Protein AF-A0A9E3WZZ1-F1 (afdb_monomer_lite)

Foldseek 3Di:
DDDDDKWFWADDPPWIKTWDPDQCCVVVNDDPWDWDWDDKQNHTDTGIWDQDPNTTIDIDDPVSVVPPVSDGGDIID

Structure (mmCIF, N/CA/C/O backbone):
data_AF-A0A9E3WZZ1-F1
#
_entry.id   AF-A0A9E3WZZ1-F1
#
loop_
_atom_site.group_PDB
_atom_site.id
_atom_site.type_symbol
_atom_site.label_atom_id
_atom_site.label_alt_id
_atom_site.label_comp_id
_atom_site.label_asym_id
_atom_site.label_entity_id
_atom_site.label_seq_id
_atom_site.pdbx_PDB_ins_code
_atom_site.Cartn_x
_atom_site.Cartn_y
_atom_site.Cartn_z
_atom_site.occupancy
_atom_site.B_iso_or_equiv
_atom_site.auth_seq_id
_atom_site.auth_comp_id
_atom_site.auth_asym_id
_atom_site.auth_atom_id
_atom_site.pdbx_PDB_model_num
ATOM 1 N N . MET A 1 1 ? -12.944 -1.861 10.594 1.00 61.22 1 MET A N 1
ATOM 2 C CA . MET A 1 1 ? -13.518 -1.798 9.238 1.00 61.22 1 MET A CA 1
ATOM 3 C C . MET A 1 1 ? -12.508 -2.408 8.298 1.00 61.22 1 MET A C 1
ATOM 5 O O . MET A 1 1 ? -11.359 -1.987 8.305 1.00 61.22 1 MET A O 1
ATOM 9 N N . GLU A 1 2 ? -12.926 -3.438 7.582 1.00 70.50 2 GLU A N 1
ATOM 10 C CA . GLU A 1 2 ? -12.164 -4.112 6.537 1.00 70.50 2 GLU A CA 1
ATOM 11 C C . GLU A 1 2 ? -12.743 -3.666 5.191 1.00 70.50 2 GLU A C 1
ATOM 13 O O . GLU A 1 2 ? -13.959 -3.618 5.034 1.00 70.50 2 GLU A O 1
ATOM 18 N N . GLN A 1 3 ? -11.878 -3.247 4.267 1.00 78.50 3 GLN A N 1
ATOM 19 C CA . GLN A 1 3 ? -12.264 -2.750 2.947 1.00 78.50 3 GLN A CA 1
ATOM 20 C C . GLN A 1 3 ? -11.511 -3.574 1.909 1.00 78.50 3 GLN A C 1
ATOM 22 O O . GLN A 1 3 ? -10.281 -3.616 1.943 1.00 78.50 3 GLN A O 1
ATOM 27 N N . GLN A 1 4 ? -12.243 -4.202 0.993 1.00 84.38 4 GLN A N 1
ATOM 28 C CA . GLN A 1 4 ? -11.677 -4.980 -0.105 1.00 84.38 4 GLN A CA 1
ATOM 29 C C . GLN A 1 4 ? -11.953 -4.268 -1.426 1.00 84.38 4 GLN A C 1
ATOM 31 O O . GLN A 1 4 ? -13.055 -3.775 -1.662 1.00 84.38 4 GLN A O 1
ATOM 36 N N . PHE A 1 5 ? -10.938 -4.185 -2.276 1.00 87.06 5 PHE A N 1
ATOM 37 C CA . PHE A 1 5 ? -11.007 -3.486 -3.550 1.00 87.06 5 PHE A CA 1
ATOM 38 C C . PHE A 1 5 ? -9.948 -4.041 -4.490 1.00 87.06 5 PHE A C 1
ATOM 40 O O . PHE A 1 5 ? -8.906 -4.518 -4.056 1.00 87.06 5 PHE A O 1
ATOM 47 N N . GLU A 1 6 ? -10.201 -3.938 -5.786 1.00 88.56 6 GLU A N 1
ATOM 48 C CA . GLU A 1 6 ? -9.206 -4.307 -6.782 1.00 88.56 6 GLU A CA 1
ATOM 49 C C . GLU A 1 6 ? -8.318 -3.104 -7.110 1.00 88.56 6 GLU A C 1
ATOM 51 O O . GLU A 1 6 ? -8.801 -1.985 -7.295 1.00 88.56 6 GLU A O 1
ATOM 56 N N . ALA A 1 7 ? -7.015 -3.335 -7.216 1.00 89.00 7 ALA A N 1
ATOM 57 C CA . ALA A 1 7 ? -6.038 -2.313 -7.562 1.00 89.00 7 ALA A CA 1
ATOM 58 C C . ALA A 1 7 ? -5.018 -2.844 -8.570 1.00 89.00 7 ALA A C 1
ATOM 60 O O . ALA A 1 7 ? -4.798 -4.048 -8.701 1.00 89.00 7 ALA A O 1
ATOM 61 N N . ILE A 1 8 ? -4.379 -1.924 -9.290 1.00 88.50 8 ILE A N 1
ATOM 62 C CA . ILE A 1 8 ? -3.281 -2.242 -10.202 1.00 88.50 8 ILE A CA 1
ATOM 63 C C . ILE A 1 8 ? -1.992 -1.741 -9.567 1.00 88.50 8 ILE A C 1
ATOM 65 O O . ILE A 1 8 ? -1.887 -0.580 -9.159 1.00 88.50 8 ILE A O 1
ATOM 69 N N . ILE A 1 9 ? -1.000 -2.623 -9.495 1.00 88.75 9 ILE A N 1
ATOM 70 C CA . ILE A 1 9 ? 0.336 -2.255 -9.048 1.00 88.75 9 ILE A CA 1
ATOM 71 C C . ILE A 1 9 ? 0.994 -1.407 -10.139 1.00 88.75 9 ILE A C 1
ATOM 73 O O . ILE A 1 9 ? 1.114 -1.823 -11.287 1.00 88.75 9 ILE A O 1
ATOM 77 N N . GLN A 1 10 ? 1.451 -0.217 -9.783 1.00 88.56 10 GLN A N 1
ATOM 78 C CA . GLN A 1 10 ? 2.149 0.702 -10.672 1.00 88.56 10 GLN A CA 1
ATOM 79 C C . GLN A 1 10 ? 3.638 0.754 -10.328 1.00 88.56 10 GLN A C 1
ATOM 81 O O . GLN A 1 10 ? 4.045 0.588 -9.179 1.00 88.56 10 GLN A O 1
ATOM 86 N N . GLN A 1 11 ? 4.474 1.013 -11.328 1.00 86.81 11 GLN A N 1
ATOM 87 C CA . GLN A 1 11 ? 5.886 1.308 -11.114 1.00 86.81 11 GLN A CA 1
ATOM 88 C C . GLN A 1 11 ? 6.115 2.809 -11.258 1.00 86.81 11 GLN A C 1
ATOM 90 O O . GLN A 1 11 ? 5.775 3.391 -12.283 1.00 86.81 11 GLN A O 1
ATOM 95 N N . SER A 1 12 ? 6.732 3.417 -10.248 1.00 84.12 12 SER A N 1
ATOM 96 C CA . SER A 1 12 ? 7.209 4.797 -10.294 1.00 84.12 12 SER A CA 1
ATOM 97 C C . SER A 1 12 ? 8.726 4.795 -10.094 1.00 84.12 12 SER A C 1
ATOM 99 O O . SER A 1 12 ? 9.250 4.624 -8.986 1.00 84.12 12 SER A O 1
ATOM 101 N N . GLY A 1 13 ? 9.461 4.870 -11.207 1.00 83.81 13 GLY A N 1
ATOM 102 C CA . GLY A 1 13 ? 10.919 4.742 -11.234 1.00 83.81 13 GLY A CA 1
ATOM 103 C C . GLY A 1 13 ? 11.406 3.398 -10.673 1.00 83.81 13 GLY A C 1
ATOM 104 O O . GLY A 1 13 ? 11.137 2.336 -11.232 1.00 83.81 13 GLY A O 1
ATOM 105 N N . LYS A 1 14 ? 12.141 3.441 -9.553 1.00 80.31 14 LYS A N 1
ATOM 106 C CA . LYS A 1 14 ? 12.636 2.242 -8.840 1.00 80.31 14 LYS A CA 1
ATOM 107 C C . LYS A 1 14 ? 11.646 1.695 -7.803 1.00 80.31 14 LYS A C 1
ATOM 109 O O . LYS A 1 14 ? 11.913 0.659 -7.191 1.00 80.31 14 LYS A O 1
ATOM 114 N N . ARG A 1 15 ? 10.545 2.408 -7.549 1.00 83.88 15 ARG A N 1
ATOM 115 C CA . ARG A 1 15 ? 9.537 2.046 -6.551 1.00 83.88 15 ARG A CA 1
ATOM 116 C C . ARG A 1 15 ? 8.362 1.364 -7.231 1.00 83.88 15 ARG A C 1
ATOM 118 O O . ARG A 1 15 ? 7.969 1.726 -8.334 1.00 83.88 15 ARG A O 1
ATOM 125 N N . VA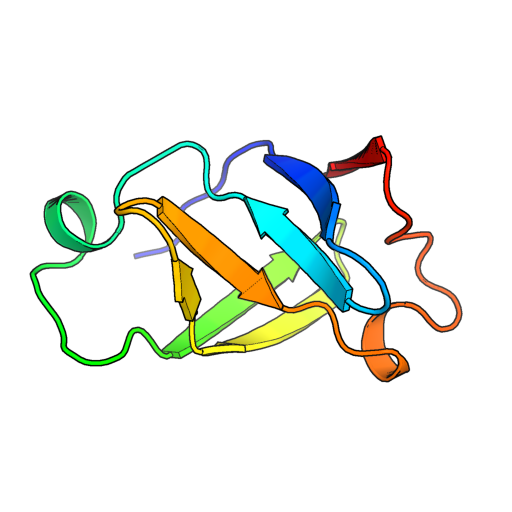L A 1 16 ? 7.800 0.391 -6.535 1.00 87.56 16 VAL A N 1
ATOM 126 C CA . VAL A 1 16 ? 6.552 -0.260 -6.918 1.00 87.56 16 VAL A CA 1
ATOM 127 C C . VAL A 1 16 ? 5.501 0.222 -5.930 1.00 87.56 16 VAL A C 1
ATOM 129 O O . VAL A 1 16 ? 5.728 0.176 -4.723 1.00 87.56 16 VAL A O 1
ATOM 132 N N . LEU A 1 17 ? 4.407 0.765 -6.441 1.00 88.69 17 LEU A N 1
ATOM 133 C CA . LEU A 1 17 ? 3.375 1.467 -5.693 1.00 88.69 17 LEU A CA 1
ATOM 134 C C . LEU A 1 17 ? 2.020 0.872 -6.064 1.00 88.69 17 LEU A C 1
ATOM 136 O O . LEU A 1 17 ? 1.689 0.763 -7.237 1.00 88.69 17 LEU A O 1
ATOM 140 N N . LEU A 1 18 ? 1.215 0.511 -5.079 1.00 88.38 18 LEU A N 1
ATOM 141 C CA . LEU A 1 18 ? -0.166 0.109 -5.294 1.00 88.38 18 LEU A CA 1
ATOM 142 C C . LEU A 1 18 ? -1.062 1.332 -5.121 1.00 88.38 18 LEU A C 1
ATOM 144 O O . LEU A 1 18 ? -1.153 1.883 -4.025 1.00 88.38 18 LEU A O 1
ATOM 148 N N . ARG A 1 19 ? -1.699 1.772 -6.206 1.00 88.06 19 ARG A N 1
ATOM 149 C CA . ARG A 1 19 ? -2.628 2.904 -6.181 1.00 88.06 19 ARG A CA 1
ATOM 150 C C . ARG A 1 19 ? -3.962 2.462 -5.589 1.00 88.06 19 ARG A C 1
ATOM 152 O O . ARG A 1 19 ? -4.552 1.500 -6.076 1.00 88.06 19 ARG A O 1
ATOM 159 N N . LEU A 1 20 ? -4.457 3.179 -4.583 1.00 86.88 20 LEU A N 1
ATOM 160 C CA . LEU A 1 20 ? -5.790 2.911 -4.043 1.00 86.88 20 LEU A CA 1
ATOM 161 C C . LEU A 1 20 ? -6.858 3.451 -5.011 1.00 86.88 20 LEU A C 1
ATOM 163 O O . LEU A 1 20 ? -6.718 4.578 -5.481 1.00 86.88 20 LEU A O 1
ATOM 167 N N . PRO A 1 21 ? -7.929 2.698 -5.314 1.00 86.19 21 PRO A N 1
ATOM 168 C CA . PRO A 1 21 ? -8.997 3.148 -6.210 1.00 86.19 21 PRO A CA 1
ATOM 169 C C . PRO A 1 21 ? -10.001 4.095 -5.530 1.00 86.19 21 PRO A C 1
ATOM 171 O O . PRO A 1 21 ? -10.965 4.515 -6.162 1.00 86.19 21 PRO A O 1
ATOM 174 N N . PHE A 1 22 ? -9.799 4.422 -4.254 1.00 84.12 22 PHE A N 1
ATOM 175 C CA . PHE A 1 22 ? -10.637 5.326 -3.473 1.00 84.12 22 PHE A CA 1
ATOM 176 C C . PHE A 1 22 ? -9.769 6.265 -2.641 1.00 84.12 22 PHE A C 1
ATOM 178 O O . PHE A 1 22 ? -8.566 6.044 -2.474 1.00 84.12 22 PHE A O 1
ATOM 185 N N . ASP A 1 23 ? -10.410 7.293 -2.098 1.00 83.56 23 ASP A N 1
ATOM 186 C CA . ASP A 1 23 ? -9.767 8.250 -1.220 1.00 83.56 23 ASP A CA 1
ATOM 187 C C . ASP A 1 23 ? -9.896 7.815 0.263 1.00 83.56 23 ASP A C 1
ATOM 189 O O . ASP A 1 23 ? -11.007 7.775 0.814 1.00 83.56 23 ASP A O 1
ATOM 193 N N . PRO A 1 24 ? -8.791 7.415 0.924 1.00 84.38 24 PRO A N 1
ATOM 194 C CA . PRO A 1 24 ? -8.803 7.018 2.331 1.00 84.38 24 PRO A CA 1
ATOM 195 C C . PRO A 1 24 ? -9.070 8.188 3.283 1.00 84.38 24 PRO A C 1
ATOM 197 O O . PRO A 1 24 ? -9.531 7.943 4.394 1.00 84.38 24 PRO A O 1
ATOM 200 N N . ASP A 1 25 ? -8.838 9.432 2.865 1.00 84.75 25 ASP A N 1
ATOM 201 C CA . ASP A 1 25 ? -9.122 10.632 3.655 1.00 84.75 25 ASP A CA 1
ATOM 202 C C . ASP A 1 25 ? -10.641 10.796 3.833 1.00 84.75 25 ASP A C 1
ATOM 204 O O . ASP A 1 25 ? -11.139 10.972 4.944 1.00 84.75 25 ASP A O 1
ATOM 208 N N . GLN A 1 26 ? -11.402 10.599 2.754 1.00 84.50 26 GLN A N 1
ATOM 209 C CA . GLN A 1 26 ? -12.867 10.589 2.780 1.00 84.50 26 GLN A CA 1
ATOM 210 C C . GLN A 1 26 ? -13.444 9.352 3.477 1.00 84.50 26 GLN A C 1
ATOM 212 O O . GLN A 1 26 ? -14.456 9.447 4.168 1.00 84.50 26 GLN A O 1
ATOM 217 N N . THR A 1 27 ? -12.818 8.184 3.306 1.00 85.12 27 THR A N 1
ATOM 218 C CA . THR A 1 27 ? -13.368 6.910 3.810 1.00 85.12 27 THR A CA 1
ATOM 219 C C . THR A 1 27 ? -13.039 6.670 5.283 1.00 85.12 27 THR A C 1
ATOM 221 O O . THR A 1 27 ? -13.859 6.148 6.036 1.00 85.12 27 THR A O 1
ATOM 224 N N . TRP A 1 28 ? -11.823 7.013 5.709 1.00 85.06 28 TRP A N 1
ATOM 225 C CA . TRP A 1 28 ? -11.312 6.744 7.059 1.00 85.06 28 TRP A CA 1
ATOM 226 C C . TRP A 1 28 ? -11.107 8.015 7.890 1.00 85.06 28 TRP A C 1
ATOM 228 O O . TRP A 1 28 ? -10.750 7.917 9.068 1.00 85.06 28 TRP A O 1
ATOM 238 N N . GLY A 1 29 ? -11.350 9.184 7.296 1.00 83.19 29 GLY A N 1
ATOM 239 C CA . GLY A 1 29 ? -11.135 10.494 7.896 1.00 83.19 29 GLY A CA 1
ATOM 240 C C . GLY A 1 29 ? -9.715 11.008 7.671 1.00 83.19 29 GLY A C 1
ATOM 241 O O . GLY A 1 29 ? -8.753 10.238 7.715 1.00 83.19 29 GLY A O 1
ATOM 242 N N . ARG A 1 30 ? -9.591 12.326 7.494 1.00 83.31 30 ARG A N 1
ATOM 243 C CA . ARG A 1 30 ? -8.322 13.004 7.224 1.00 83.31 30 ARG A CA 1
ATOM 244 C C . ARG A 1 30 ? -7.260 12.721 8.266 1.00 83.31 30 ARG A C 1
ATOM 246 O O . ARG A 1 30 ? -7.444 13.039 9.443 1.00 83.31 30 ARG A O 1
ATOM 253 N N . LYS A 1 31 ? -6.129 12.162 7.837 1.00 82.25 31 LYS A N 1
ATOM 254 C CA . LYS A 1 31 ? -4.965 11.928 8.698 1.00 82.25 31 LYS A CA 1
ATOM 255 C C . LYS A 1 31 ? -3.689 12.314 7.973 1.00 82.25 31 LYS A C 1
ATOM 257 O O . LYS A 1 31 ? -3.525 12.045 6.793 1.00 82.25 31 LYS A O 1
ATOM 262 N N . GLU A 1 32 ? -2.743 12.874 8.722 1.00 78.06 32 GLU A N 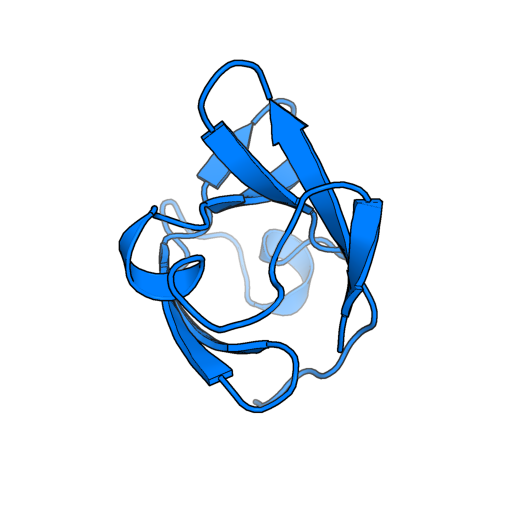1
ATOM 263 C CA . GLU A 1 32 ? -1.391 13.147 8.213 1.00 78.06 32 GLU A CA 1
ATOM 264 C C . GLU A 1 32 ? -0.709 11.864 7.711 1.00 78.06 32 GLU A C 1
ATOM 266 O O . GLU A 1 32 ? 0.065 11.881 6.757 1.00 78.06 32 GLU A O 1
ATOM 271 N N . ARG A 1 33 ? -1.035 10.728 8.340 1.00 80.75 33 ARG A N 1
ATOM 272 C CA . ARG A 1 33 ? -0.524 9.414 7.974 1.00 80.75 33 ARG A CA 1
ATOM 273 C C . ARG A 1 33 ? -1.576 8.335 8.200 1.00 80.75 33 ARG A C 1
ATOM 275 O O . ARG A 1 33 ? -2.147 8.217 9.285 1.00 80.75 33 ARG A O 1
ATOM 282 N N . HIS A 1 34 ? -1.779 7.507 7.181 1.00 83.62 34 HIS A N 1
ATOM 283 C CA . HIS A 1 34 ? -2.625 6.321 7.257 1.00 83.62 34 HIS A CA 1
ATOM 284 C C . HIS A 1 34 ? -1.752 5.067 7.318 1.00 83.62 34 HIS A C 1
ATOM 286 O O . HIS A 1 34 ? -1.291 4.584 6.288 1.00 83.62 34 HIS A O 1
ATOM 292 N N . ASP A 1 35 ? -1.510 4.525 8.512 1.00 85.50 35 ASP A N 1
ATOM 293 C CA . ASP A 1 35 ? -0.889 3.205 8.647 1.00 85.50 35 ASP A CA 1
ATOM 294 C C . ASP A 1 35 ? -1.948 2.116 8.442 1.00 85.50 35 ASP A C 1
ATOM 296 O O . ASP A 1 35 ? -2.902 1.994 9.214 1.00 85.50 35 ASP A O 1
ATOM 300 N N . VAL A 1 36 ? -1.776 1.320 7.386 1.00 86.44 36 VAL A N 1
ATOM 301 C CA . VAL A 1 36 ? -2.698 0.246 7.014 1.00 86.44 36 VAL A CA 1
ATOM 302 C C . VAL A 1 36 ? -2.081 -1.117 7.286 1.00 86.44 36 VAL A C 1
ATOM 304 O O . VAL A 1 36 ? -0.867 -1.324 7.204 1.00 86.44 36 VAL A O 1
ATOM 307 N N . THR A 1 37 ? -2.945 -2.067 7.616 1.00 87.69 37 THR A N 1
ATOM 308 C CA . THR A 1 37 ? -2.619 -3.491 7.669 1.00 87.69 37 THR A CA 1
ATOM 309 C C . THR A 1 37 ? -3.655 -4.209 6.826 1.00 87.69 37 THR A C 1
ATOM 311 O O . THR A 1 37 ? -4.845 -3.941 6.968 1.00 87.69 37 THR A O 1
ATOM 314 N N . GLY A 1 38 ? -3.213 -5.091 5.940 1.00 85.56 38 GLY A N 1
ATOM 315 C CA . GLY A 1 38 ? -4.111 -5.788 5.030 1.00 85.56 38 GLY A CA 1
ATOM 316 C C . GLY A 1 38 ? -3.443 -6.980 4.374 1.00 85.56 38 GLY A C 1
ATOM 317 O O . GLY A 1 38 ? -2.362 -7.417 4.780 1.00 85.56 38 GLY A O 1
ATOM 318 N N . THR A 1 39 ? -4.084 -7.490 3.336 1.00 87.94 39 THR A N 1
ATOM 319 C CA . THR A 1 39 ? -3.528 -8.523 2.469 1.00 87.94 39 THR A CA 1
ATOM 320 C C . THR A 1 39 ? -3.647 -8.084 1.024 1.00 87.94 39 THR A C 1
ATOM 322 O O . THR A 1 39 ? -4.683 -7.556 0.652 1.00 87.94 39 THR A O 1
ATOM 325 N N . VAL A 1 40 ? -2.611 -8.321 0.225 1.00 86.62 40 VAL A N 1
ATOM 326 C CA . VAL A 1 40 ? -2.657 -8.150 -1.232 1.00 86.62 40 VAL A CA 1
ATOM 327 C C . VAL A 1 40 ? -2.457 -9.522 -1.841 1.00 86.62 40 VAL A C 1
ATOM 329 O O . VAL A 1 40 ? -1.412 -10.133 -1.615 1.00 86.62 40 VAL A O 1
ATOM 332 N N . ASN A 1 41 ? -3.452 -10.033 -2.562 1.00 84.94 41 ASN A N 1
ATOM 333 C CA . ASN A 1 41 ? -3.419 -11.382 -3.133 1.00 84.94 41 ASN A CA 1
ATOM 334 C C . ASN A 1 41 ? -3.070 -12.471 -2.083 1.00 84.94 41 ASN A C 1
ATOM 336 O O . ASN A 1 41 ? -2.246 -13.354 -2.310 1.00 84.94 41 ASN A O 1
ATOM 340 N N . GLY A 1 42 ? -3.626 -12.341 -0.870 1.00 83.25 42 GLY A N 1
ATOM 341 C CA . GLY A 1 42 ? -3.362 -13.236 0.269 1.00 83.25 42 GLY A CA 1
ATOM 342 C C . GLY A 1 42 ? -2.065 -12.964 1.047 1.00 83.25 42 GLY A C 1
ATOM 343 O O . GLY A 1 42 ? -1.819 -13.594 2.077 1.00 83.25 42 GLY A O 1
ATOM 344 N N . ILE A 1 43 ? -1.245 -12.002 0.619 1.00 85.38 43 ILE A N 1
ATOM 345 C CA . ILE A 1 43 ? 0.047 -11.690 1.243 1.00 85.38 43 ILE A CA 1
ATOM 346 C C . ILE A 1 43 ? -0.123 -10.554 2.232 1.00 85.38 43 ILE A C 1
ATOM 348 O O . ILE A 1 43 ? -0.527 -9.454 1.863 1.00 85.38 43 ILE A O 1
ATOM 352 N N . LYS A 1 44 ? 0.219 -10.806 3.497 1.00 86.69 44 LYS A N 1
ATOM 353 C CA . LYS A 1 44 ? 0.117 -9.803 4.559 1.00 86.69 44 LYS A CA 1
ATOM 354 C C . LYS A 1 44 ? 1.043 -8.622 4.286 1.00 86.69 44 LYS A C 1
ATOM 356 O O . LYS A 1 44 ? 2.259 -8.775 4.178 1.00 86.69 44 LYS A O 1
ATOM 361 N N . ILE A 1 45 ? 0.448 -7.441 4.256 1.00 86.44 45 ILE A N 1
ATOM 362 C CA . ILE A 1 45 ? 1.123 -6.161 4.094 1.00 86.44 45 ILE A CA 1
ATOM 363 C C . ILE A 1 45 ? 0.842 -5.278 5.305 1.00 86.44 45 ILE A C 1
ATOM 365 O O . ILE A 1 45 ? -0.241 -5.296 5.895 1.00 86.44 45 ILE A O 1
ATOM 369 N N . ARG A 1 46 ? 1.841 -4.484 5.674 1.00 88.19 46 ARG A N 1
ATOM 370 C CA . ARG A 1 46 ? 1.711 -3.474 6.716 1.00 88.19 46 ARG A CA 1
ATOM 371 C C . ARG A 1 46 ? 2.604 -2.304 6.370 1.00 88.19 46 ARG A C 1
ATOM 373 O O . ARG A 1 4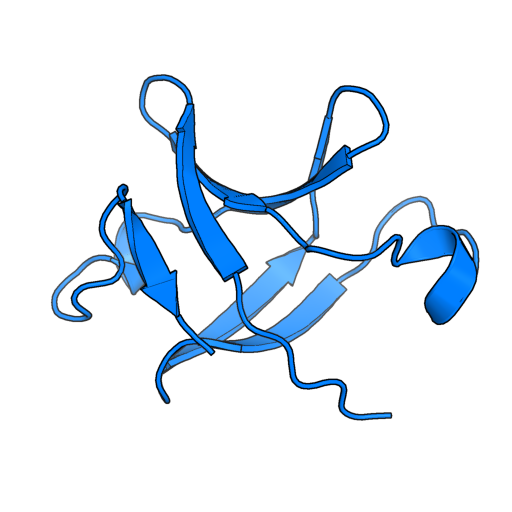6 ? 3.807 -2.484 6.189 1.00 88.19 46 ARG A O 1
ATOM 380 N N . GLY A 1 47 ? 2.030 -1.115 6.320 1.00 86.31 47 GLY A N 1
ATOM 381 C CA . GLY A 1 47 ? 2.804 0.080 6.048 1.00 86.31 47 GLY A CA 1
ATOM 382 C C . GLY A 1 47 ? 1.949 1.332 5.955 1.00 86.31 47 GLY A C 1
ATOM 383 O O . GLY A 1 47 ? 0.722 1.246 5.907 1.00 86.31 47 GLY A O 1
ATOM 384 N N . PRO A 1 48 ? 2.599 2.499 5.937 1.00 88.94 48 PRO A N 1
ATOM 385 C CA . PRO A 1 48 ? 1.919 3.751 5.672 1.00 88.94 48 PRO A CA 1
ATOM 386 C C . PRO A 1 48 ? 1.485 3.847 4.211 1.00 88.94 48 PRO A C 1
ATOM 388 O O . PRO A 1 48 ? 2.215 3.435 3.304 1.00 88.94 48 PRO A O 1
ATOM 391 N N . LEU A 1 49 ? 0.329 4.464 3.989 1.00 88.69 49 LEU A N 1
ATOM 392 C CA . LEU A 1 49 ? -0.006 5.037 2.697 1.00 88.69 49 LEU A CA 1
ATOM 393 C C . LEU A 1 49 ? 0.815 6.308 2.483 1.00 88.69 49 LEU A C 1
ATOM 395 O O . LEU A 1 49 ? 0.934 7.155 3.367 1.00 88.69 49 LEU A O 1
ATOM 399 N N . LEU A 1 50 ? 1.387 6.414 1.294 1.00 86.50 50 LEU A N 1
ATOM 400 C CA . LEU A 1 50 ? 2.029 7.604 0.774 1.00 86.50 50 LEU A CA 1
ATOM 401 C C . LEU A 1 50 ? 0.982 8.441 0.048 1.00 86.50 50 LEU A C 1
ATOM 403 O O . LEU A 1 50 ? 0.203 7.903 -0.735 1.00 86.50 50 LEU A O 1
ATOM 407 N N . LEU A 1 51 ? 0.997 9.746 0.283 1.00 84.81 51 LEU A N 1
ATOM 408 C CA . LEU A 1 51 ? 0.221 10.711 -0.481 1.00 84.81 51 LEU A CA 1
ATOM 409 C C . LEU A 1 51 ? 1.139 11.347 -1.527 1.00 84.81 51 LEU A C 1
ATOM 411 O O . LEU A 1 51 ? 2.158 11.942 -1.177 1.00 84.81 51 LEU A O 1
ATOM 415 N N . GLU A 1 52 ? 0.791 11.220 -2.803 1.00 81.19 52 GLU A N 1
ATOM 416 C CA . GLU A 1 52 ? 1.519 11.843 -3.909 1.00 81.19 52 GLU A CA 1
ATOM 417 C C . GLU A 1 52 ? 0.500 12.380 -4.923 1.00 81.19 52 GLU A C 1
ATOM 419 O O . GLU A 1 52 ? -0.386 11.643 -5.341 1.00 81.19 52 GLU A O 1
ATOM 424 N N . ASN A 1 53 ? 0.589 13.656 -5.315 1.00 81.12 53 ASN A N 1
ATOM 425 C CA . ASN A 1 53 ? -0.350 14.282 -6.266 1.00 81.12 53 ASN A CA 1
ATOM 426 C C . ASN A 1 53 ? -1.839 14.034 -5.924 1.00 81.12 53 ASN A C 1
ATOM 428 O O . ASN A 1 53 ? -2.600 13.590 -6.779 1.00 81.12 53 ASN A O 1
ATOM 432 N N . GLU A 1 54 ? -2.229 14.242 -4.658 1.00 80.06 54 GLU A N 1
ATOM 433 C CA . GLU A 1 54 ? -3.606 14.021 -4.154 1.00 80.06 54 GLU A CA 1
ATOM 434 C C . GLU A 1 54 ? -4.100 12.565 -4.249 1.00 80.06 54 GLU A C 1
ATOM 436 O O . GLU A 1 54 ? -5.262 12.270 -3.987 1.00 80.06 54 GLU A O 1
ATOM 441 N N . GLN A 1 55 ? -3.210 11.626 -4.570 1.00 83.19 55 GLN A N 1
ATOM 442 C CA . GLN A 1 55 ? -3.519 10.213 -4.685 1.00 83.19 55 GLN A CA 1
ATOM 443 C C . GLN A 1 55 ? -2.774 9.419 -3.611 1.00 83.19 55 GLN A C 1
ATOM 445 O O . GLN A 1 55 ? -1.587 9.619 -3.349 1.00 83.19 55 GLN A O 1
ATOM 450 N N . HIS A 1 56 ? -3.484 8.477 -2.997 1.00 87.75 56 HIS A N 1
ATOM 451 C CA . HIS A 1 56 ? -2.918 7.596 -1.989 1.00 87.75 56 HIS A CA 1
ATOM 452 C C . HIS A 1 56 ? -2.361 6.312 -2.613 1.00 87.75 56 HIS A C 1
ATOM 454 O O . HIS A 1 56 ? -3.015 5.646 -3.426 1.00 87.75 56 HIS A O 1
ATOM 460 N N . PHE A 1 57 ? -1.156 5.946 -2.186 1.00 88.19 57 PHE A N 1
ATOM 461 C CA . PHE A 1 57 ? -0.421 4.784 -2.664 1.00 88.19 57 PHE A CA 1
ATOM 462 C C . PHE A 1 57 ? 0.138 3.977 -1.507 1.00 88.19 57 PHE A C 1
ATOM 464 O O . PHE A 1 57 ? 0.678 4.521 -0.550 1.00 88.19 57 PHE A O 1
ATOM 471 N N . LEU A 1 58 ? 0.124 2.660 -1.635 1.00 88.88 58 LEU A N 1
ATOM 472 C CA . LEU A 1 58 ? 0.891 1.793 -0.762 1.00 88.88 58 LEU A CA 1
ATOM 473 C C . LEU A 1 58 ? 2.217 1.439 -1.436 1.00 88.88 58 LEU A C 1
ATOM 475 O O . LEU A 1 58 ? 2.240 0.794 -2.484 1.00 88.88 58 LEU A O 1
ATOM 479 N N . ALA A 1 59 ? 3.337 1.826 -0.833 1.00 88.19 59 ALA A N 1
ATOM 480 C CA . ALA A 1 59 ? 4.640 1.427 -1.346 1.00 88.19 59 ALA A CA 1
ATOM 481 C C . ALA A 1 59 ? 4.885 -0.066 -1.109 1.00 88.19 59 ALA A C 1
ATOM 483 O O . ALA A 1 59 ? 4.893 -0.522 0.030 1.00 88.19 59 ALA A O 1
ATOM 484 N N . LEU A 1 60 ? 5.153 -0.813 -2.180 1.00 85.94 60 LEU A N 1
ATOM 485 C CA . LEU A 1 60 ? 5.530 -2.220 -2.130 1.00 85.94 60 LEU A CA 1
ATOM 486 C C . LEU A 1 60 ? 7.057 -2.351 -2.131 1.00 85.94 60 LEU A C 1
ATOM 488 O O . LEU A 1 60 ? 7.740 -2.373 -3.163 1.00 85.94 60 LEU A O 1
ATOM 492 N N . GLY A 1 61 ? 7.606 -2.436 -0.921 1.00 82.44 61 GLY A N 1
ATOM 493 C CA . GLY A 1 61 ? 9.014 -2.709 -0.685 1.00 82.44 61 GLY A CA 1
ATOM 494 C C . GLY A 1 61 ? 9.487 -4.027 -1.321 1.00 82.44 61 GLY A C 1
ATOM 495 O O . GLY A 1 61 ? 8.698 -4.948 -1.547 1.00 82.44 61 GLY A O 1
ATOM 496 N N . PRO A 1 62 ? 10.798 -4.153 -1.597 1.00 79.44 62 PRO A N 1
ATOM 497 C CA . PRO A 1 62 ? 11.374 -5.344 -2.229 1.00 79.44 62 PRO A CA 1
ATOM 498 C C . PRO A 1 62 ? 11.158 -6.628 -1.413 1.00 79.44 62 PRO A C 1
ATOM 500 O O . PRO A 1 62 ? 11.080 -7.705 -1.994 1.00 79.44 62 PRO A O 1
ATOM 503 N N . ALA A 1 63 ? 11.010 -6.520 -0.088 1.00 79.50 63 ALA A N 1
ATOM 504 C CA . ALA A 1 63 ? 10.738 -7.658 0.786 1.00 79.50 63 ALA A CA 1
ATOM 505 C C . ALA A 1 63 ? 9.404 -8.350 0.459 1.00 79.50 63 ALA A C 1
ATOM 507 O O . ALA A 1 63 ? 9.356 -9.574 0.443 1.00 79.50 63 ALA A O 1
ATOM 508 N N . TRP A 1 64 ? 8.350 -7.587 0.147 1.00 81.19 64 TRP A N 1
ATOM 509 C CA . TRP A 1 64 ? 7.048 -8.158 -0.208 1.00 81.19 64 TRP A CA 1
ATOM 510 C C . TR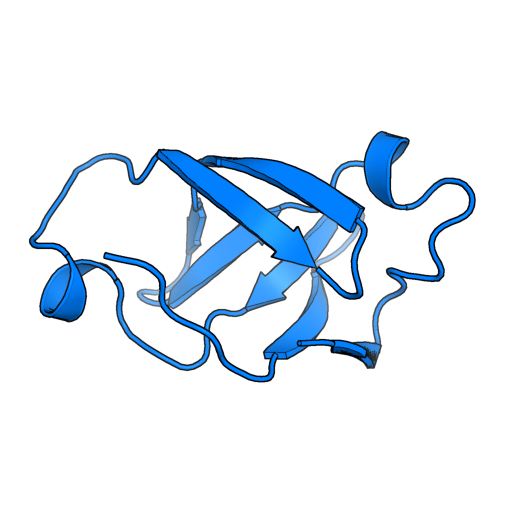P A 1 64 ? 6.990 -8.635 -1.645 1.00 81.19 64 TRP A C 1
ATOM 512 O O . TRP A 1 64 ? 6.222 -9.537 -1.924 1.00 81.19 64 TRP A O 1
ATOM 522 N N . ARG A 1 65 ? 7.781 -8.054 -2.553 1.00 79.12 65 ARG A N 1
ATOM 523 C CA . ARG A 1 65 ? 7.856 -8.473 -3.966 1.00 79.12 65 ARG A CA 1
ATOM 524 C C . ARG A 1 65 ? 8.629 -9.774 -4.161 1.00 79.12 65 ARG A C 1
ATOM 526 O O . ARG A 1 65 ? 8.435 -10.482 -5.145 1.00 79.12 65 ARG A O 1
ATOM 533 N N . ARG A 1 66 ? 9.516 -10.106 -3.222 1.00 74.69 66 ARG A N 1
ATOM 534 C CA . ARG A 1 66 ? 10.292 -11.341 -3.272 1.00 74.69 66 ARG A CA 1
ATOM 535 C C . ARG A 1 66 ? 9.345 -12.535 -3.101 1.00 74.69 66 ARG A C 1
ATOM 537 O O . ARG A 1 66 ? 8.907 -12.812 -1.992 1.00 74.69 66 ARG A O 1
ATOM 544 N N . ASN A 1 67 ? 9.105 -13.259 -4.197 1.00 68.19 67 ASN A N 1
ATOM 545 C CA . ASN A 1 67 ? 8.352 -14.520 -4.237 1.00 68.19 67 ASN A CA 1
ATOM 546 C C . ASN A 1 67 ? 6.819 -14.395 -4.088 1.00 68.19 67 ASN A C 1
ATOM 548 O O . ASN A 1 67 ? 6.170 -15.298 -3.569 1.00 68.19 67 ASN A O 1
ATOM 552 N N . SER A 1 68 ? 6.247 -13.271 -4.523 1.00 73.19 68 SER A N 1
ATOM 553 C CA . SER A 1 68 ? 4.827 -12.941 -4.324 1.00 73.19 68 SER A CA 1
ATOM 554 C C . SER A 1 68 ? 4.028 -12.655 -5.595 1.00 73.19 68 SER A C 1
ATOM 556 O O . SER A 1 68 ? 2.803 -12.586 -5.535 1.00 73.19 68 SER A O 1
ATOM 558 N N . GLY A 1 69 ? 4.703 -12.430 -6.728 1.00 74.88 69 GLY A N 1
ATOM 559 C CA . GLY A 1 69 ? 4.058 -11.987 -7.970 1.00 74.88 69 GLY A CA 1
ATOM 560 C C . GLY A 1 69 ? 3.466 -10.572 -7.898 1.00 74.88 69 GLY A C 1
ATOM 561 O O . GLY A 1 69 ? 2.651 -10.199 -8.743 1.00 74.88 69 GLY A O 1
ATOM 562 N N . LEU A 1 70 ? 3.843 -9.779 -6.886 1.00 82.00 70 LEU A N 1
ATOM 563 C CA . LEU A 1 70 ? 3.426 -8.381 -6.723 1.00 82.00 70 LEU A CA 1
ATOM 564 C C . LEU A 1 70 ? 4.270 -7.445 -7.603 1.00 82.00 70 LEU A C 1
ATOM 566 O O . LEU A 1 70 ? 4.942 -6.526 -7.123 1.00 82.00 70 LEU A O 1
ATOM 570 N N . ASP A 1 71 ? 4.255 -7.723 -8.898 1.00 82.00 71 ASP A N 1
ATOM 571 C CA . ASP A 1 71 ? 4.970 -6.980 -9.926 1.00 82.00 71 ASP A CA 1
ATOM 572 C C . ASP A 1 71 ? 4.109 -5.854 -10.508 1.00 82.00 71 ASP A C 1
ATOM 574 O O . ASP A 1 71 ? 2.884 -5.828 -10.380 1.00 82.00 71 ASP A O 1
ATOM 578 N N . ALA A 1 72 ? 4.760 -4.876 -11.133 1.00 84.56 72 ALA A N 1
ATOM 579 C CA . ALA A 1 72 ? 4.051 -3.777 -11.773 1.00 84.56 72 ALA A CA 1
ATOM 580 C C . ALA A 1 72 ? 3.217 -4.268 -12.964 1.00 84.56 72 ALA A C 1
ATOM 582 O O . ALA A 1 72 ? 3.665 -5.095 -13.752 1.00 84.56 72 ALA A O 1
ATOM 583 N N . GLY A 1 73 ? 2.003 -3.737 -13.092 1.00 84.31 73 GLY A N 1
ATOM 584 C CA . GLY A 1 73 ? 0.998 -4.176 -14.059 1.00 84.31 73 GLY A CA 1
ATOM 585 C C . GLY A 1 73 ? 0.089 -5.294 -13.544 1.00 84.31 73 GLY A C 1
ATOM 586 O O . GLY A 1 73 ? -0.957 -5.535 -14.143 1.00 84.31 73 GLY A O 1
ATOM 587 N N . THR A 1 74 ? 0.421 -5.940 -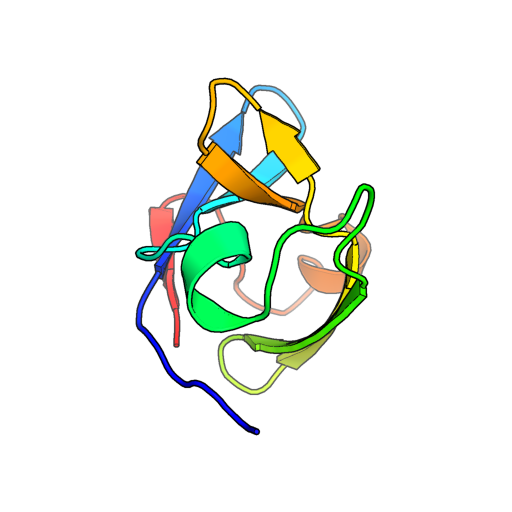12.422 1.00 85.62 74 THR A N 1
ATOM 588 C CA . THR A 1 74 ? -0.423 -6.988 -11.844 1.00 85.62 74 THR A CA 1
ATOM 589 C C . THR A 1 74 ? -1.679 -6.384 -11.216 1.00 85.62 74 THR A C 1
ATOM 591 O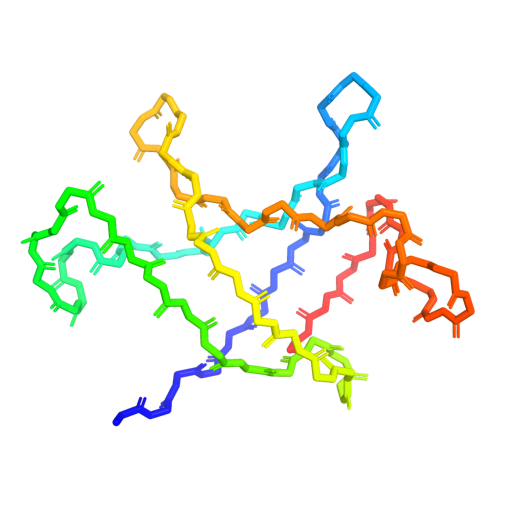 O . THR A 1 74 ? -1.607 -5.451 -10.406 1.00 85.62 74 THR A O 1
ATOM 594 N N . LYS A 1 75 ? -2.840 -6.938 -11.582 1.00 87.38 75 LYS A N 1
ATOM 595 C CA . LYS A 1 75 ? -4.115 -6.677 -10.910 1.00 87.38 75 LYS A CA 1
ATOM 596 C C . LYS A 1 75 ? -4.189 -7.535 -9.649 1.00 87.38 75 LYS A C 1
ATOM 598 O O . LYS A 1 75 ? -3.957 -8.740 -9.710 1.00 87.38 75 LYS A O 1
ATOM 603 N N . VAL A 1 76 ? -4.497 -6.911 -8.523 1.00 87.69 76 VAL A N 1
ATOM 604 C CA . VAL A 1 76 ? -4.546 -7.551 -7.206 1.00 87.69 76 VAL A CA 1
ATOM 605 C C . VAL A 1 76 ? -5.812 -7.150 -6.456 1.00 87.69 76 VAL A C 1
ATOM 607 O O . VAL A 1 76 ? -6.431 -6.136 -6.788 1.00 87.69 76 VAL A O 1
ATOM 610 N N . THR A 1 77 ? -6.148 -7.939 -5.438 1.00 86.25 77 THR A N 1
ATOM 611 C CA . THR A 1 77 ? -7.305 -7.764 -4.549 1.00 86.25 77 THR A CA 1
ATOM 612 C C . THR A 1 77 ? -6.860 -7.815 -3.095 1.00 86.25 77 THR A C 1
ATOM 614 O O . THR A 1 77 ? -5.860 -8.530 -2.816 1.00 86.25 77 THR A O 1
#

Sequence (77 aa):
MEQQFEAIIQQSGKRVLLRLPFDPDQTWGRKERHDVTGTVNGIKIRGPLLLENEQHFLALGPAWRRNSGLDAGTKVT

pLDDT: mean 83.89, std 4.98, range [61.22, 89.0]

Radius of gyration: 11.83 Å; chains: 1; bounding box: 26×29×23 Å

Secondary structure (DSSP, 8-state):
------EEEEEETTEEEEE-SS-HHHHH---S-EEEEEEETTEEEEEEEEEETTEEEEEE-HHHHTTT---TT-EE-